Protein AF-A0A7T7DC39-F1 (afdb_monomer)

Foldseek 3Di:
DQKDKDKDFAADCVVPPPDDPDDDPDDRGPGMDMAIGNDPQVRQQVRQCVRDVPGNGPDPVD

Structure (mmCIF, N/CA/C/O backbone):
data_AF-A0A7T7DC39-F1
#
_entry.id   AF-A0A7T7DC39-F1
#
loop_
_atom_site.group_PDB
_atom_site.id
_atom_site.type_symbol
_atom_site.label_atom_id
_atom_site.label_alt_id
_atom_site.label_comp_id
_atom_site.label_asym_id
_atom_site.label_entity_id
_atom_site.label_seq_id
_atom_site.pdbx_PDB_ins_code
_atom_site.Cartn_x
_atom_site.Cartn_y
_atom_site.Cartn_z
_atom_site.occupancy
_atom_site.B_iso_or_equiv
_atom_site.auth_seq_id
_atom_site.auth_comp_id
_atom_site.auth_asym_id
_atom_site.auth_atom_id
_atom_site.pdbx_PDB_model_num
ATOM 1 N N . LEU A 1 1 ? -15.821 10.784 10.409 1.00 72.50 1 LEU A N 1
ATOM 2 C CA . LEU A 1 1 ? -15.061 9.542 10.162 1.00 72.50 1 LEU A CA 1
ATOM 3 C C . LEU A 1 1 ? -14.365 9.188 11.460 1.00 72.50 1 LEU A C 1
ATOM 5 O O . LEU A 1 1 ? -13.600 9.997 11.960 1.00 72.50 1 LEU A O 1
ATOM 9 N N . ASP A 1 2 ? -14.708 8.046 12.032 1.00 93.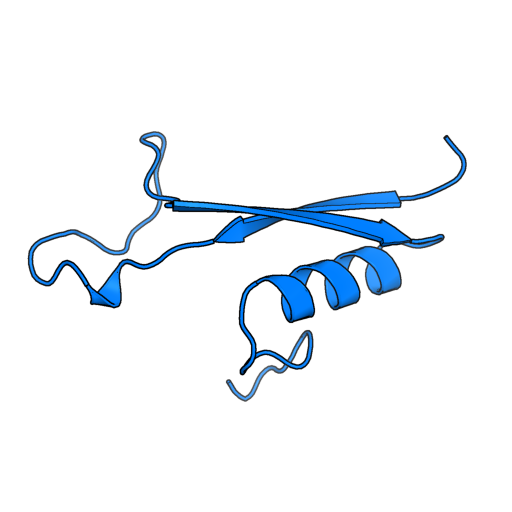25 2 ASP A N 1
ATOM 10 C CA . ASP A 1 2 ? -14.252 7.514 13.323 1.00 93.25 2 ASP A CA 1
ATOM 11 C C . ASP A 1 2 ? -13.282 6.329 13.123 1.00 93.25 2 ASP A C 1
ATOM 13 O O . ASP A 1 2 ? -13.245 5.367 13.896 1.00 93.25 2 ASP A O 1
ATOM 17 N N . TYR A 1 3 ? -12.531 6.385 12.022 1.00 96.25 3 TYR A N 1
ATOM 18 C CA . TYR A 1 3 ? -11.579 5.376 11.583 1.00 96.25 3 TYR A CA 1
ATOM 19 C C . TYR A 1 3 ? -10.435 6.022 10.793 1.00 96.25 3 TYR A C 1
ATOM 21 O O . TYR A 1 3 ? -10.593 7.082 10.184 1.00 96.25 3 TYR A O 1
ATOM 29 N N . CYS A 1 4 ? -9.281 5.363 10.801 1.00 96.94 4 CYS A N 1
ATOM 30 C CA . CYS A 1 4 ? -8.110 5.703 10.009 1.00 96.94 4 CYS A CA 1
ATOM 31 C C . CYS A 1 4 ? -8.136 4.938 8.679 1.00 96.94 4 CYS A C 1
ATOM 33 O O . CYS A 1 4 ? -8.492 3.757 8.638 1.00 96.94 4 CYS A O 1
ATOM 35 N N . VAL A 1 5 ? -7.744 5.613 7.597 1.00 97.56 5 VAL A N 1
ATOM 36 C CA . VAL A 1 5 ? -7.599 5.019 6.266 1.00 97.56 5 VAL A CA 1
ATOM 37 C C . VAL A 1 5 ? -6.164 5.210 5.801 1.00 97.56 5 VAL A C 1
ATOM 39 O O . VAL A 1 5 ? -5.663 6.333 5.788 1.00 97.56 5 VAL A O 1
ATOM 42 N N . VAL A 1 6 ? -5.512 4.122 5.401 1.00 98.00 6 VAL A N 1
ATOM 43 C CA . VAL A 1 6 ? -4.132 4.131 4.909 1.00 98.00 6 VAL A CA 1
ATOM 44 C C . VAL A 1 6 ? -4.119 3.655 3.464 1.00 98.00 6 VAL A C 1
ATOM 46 O O . VAL A 1 6 ? -4.665 2.599 3.151 1.00 98.00 6 VAL A O 1
ATOM 49 N N . LYS A 1 7 ? -3.479 4.438 2.592 1.00 97.81 7 LYS A N 1
ATOM 50 C CA . LYS A 1 7 ? -3.208 4.085 1.196 1.00 97.81 7 LYS A CA 1
ATOM 51 C C . LYS A 1 7 ? -1.723 3.774 1.033 1.00 97.81 7 LYS A C 1
ATOM 53 O O . LYS A 1 7 ? -0.897 4.608 1.402 1.00 97.81 7 LYS A O 1
ATOM 58 N N . ILE A 1 8 ? -1.389 2.640 0.418 1.00 96.62 8 ILE A N 1
ATOM 59 C CA . ILE A 1 8 ? -0.006 2.294 0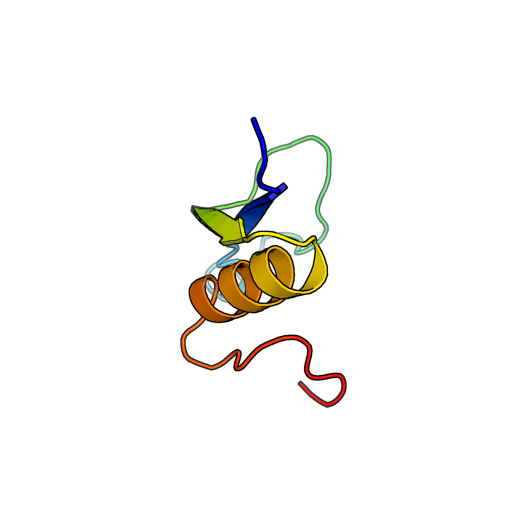.061 1.00 96.62 8 ILE A CA 1
ATOM 60 C C . ILE A 1 8 ? 0.078 1.979 -1.442 1.00 96.62 8 ILE A C 1
ATOM 62 O O . ILE A 1 8 ? -0.697 1.162 -1.940 1.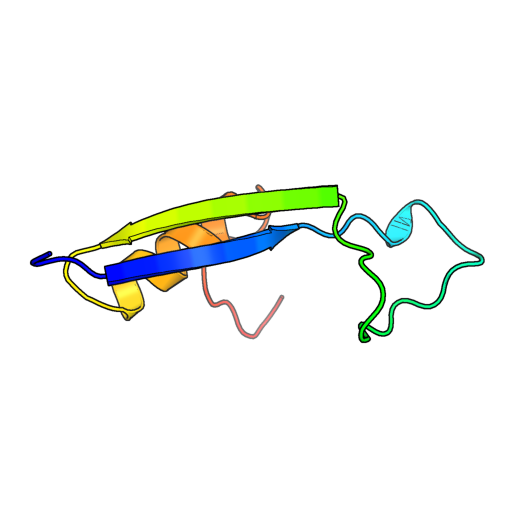00 96.62 8 ILE A O 1
ATOM 66 N N . PRO A 1 9 ? 0.974 2.630 -2.202 1.00 96.88 9 PRO A N 1
ATOM 67 C CA . PRO A 1 9 ? 1.214 2.283 -3.602 1.00 96.88 9 PRO A CA 1
ATOM 68 C C . PRO A 1 9 ? 1.956 0.943 -3.745 1.00 96.88 9 PRO A C 1
ATOM 70 O O . PRO A 1 9 ? 2.817 0.597 -2.940 1.00 96.88 9 PRO A O 1
ATOM 73 N N . ARG A 1 10 ? 1.664 0.217 -4.827 1.00 95.06 10 ARG A N 1
ATOM 74 C CA . ARG A 1 10 ? 2.374 -0.997 -5.251 1.00 95.06 10 ARG A CA 1
ATOM 75 C C . ARG A 1 10 ? 3.346 -0.663 -6.377 1.00 95.06 10 ARG A C 1
ATOM 77 O O . ARG A 1 10 ? 2.973 0.000 -7.348 1.00 95.06 10 ARG A O 1
ATOM 84 N N . TRP A 1 11 ? 4.566 -1.183 -6.290 1.00 94.75 11 TRP A N 1
ATOM 85 C CA . TRP A 1 11 ? 5.582 -1.072 -7.336 1.00 94.75 11 TRP A CA 1
ATOM 86 C C . TRP A 1 11 ? 5.993 -2.445 -7.849 1.00 94.75 11 TRP A C 1
ATOM 88 O O . TRP A 1 11 ? 6.067 -3.402 -7.087 1.00 94.75 11 TRP A O 1
ATOM 98 N N . ASP A 1 12 ? 6.297 -2.518 -9.140 1.00 93.31 12 ASP A N 1
ATOM 99 C CA . ASP A 1 12 ? 6.770 -3.736 -9.802 1.00 93.31 12 ASP A CA 1
ATOM 100 C C . ASP A 1 12 ? 7.989 -3.414 -10.681 1.00 93.31 12 ASP A C 1
ATOM 102 O O . ASP A 1 12 ? 8.030 -3.638 -11.890 1.00 93.31 12 ASP A O 1
ATOM 106 N N . LEU A 1 13 ? 8.975 -2.753 -10.066 1.00 91.44 13 LEU A N 1
ATOM 107 C CA . LEU A 1 13 ? 10.142 -2.197 -10.763 1.00 91.44 13 LEU A CA 1
ATOM 108 C C . LEU A 1 13 ? 11.150 -3.279 -11.167 1.00 91.44 13 LEU A C 1
ATOM 110 O O . LEU A 1 13 ? 11.923 -3.066 -12.097 1.00 91.44 13 LEU A O 1
ATOM 114 N N . ALA A 1 14 ? 11.097 -4.453 -10.528 1.00 90.25 14 ALA A N 1
ATOM 115 C CA . ALA A 1 14 ? 11.929 -5.608 -10.863 1.00 90.25 14 ALA A CA 1
ATOM 116 C C . ALA A 1 14 ? 11.699 -6.114 -12.299 1.00 90.25 14 ALA A C 1
ATOM 118 O O . ALA A 1 14 ? 12.604 -6.682 -12.902 1.00 90.25 14 ALA A O 1
ATOM 119 N N . LYS A 1 15 ? 10.524 -5.852 -12.890 1.00 91.00 15 LYS A N 1
ATOM 120 C CA . LYS A 1 15 ? 10.246 -6.171 -14.300 1.00 91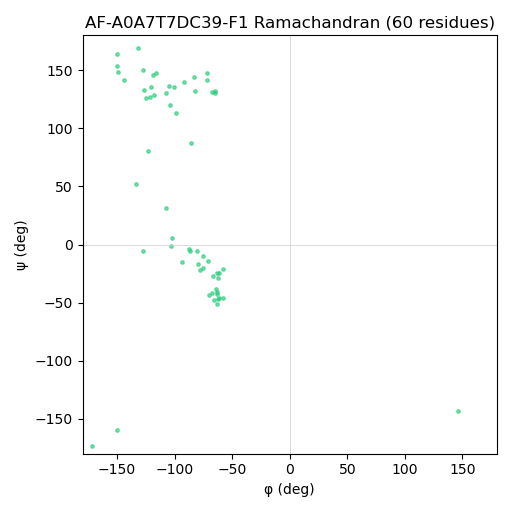.00 15 LYS A CA 1
ATOM 121 C C . LYS A 1 15 ? 11.002 -5.277 -15.292 1.00 91.00 15 LYS A C 1
ATOM 123 O O . LYS A 1 15 ? 11.071 -5.607 -16.474 1.00 91.00 15 LYS A O 1
ATOM 128 N N . PHE A 1 16 ? 11.576 -4.155 -14.847 1.00 92.75 16 PHE A N 1
ATOM 129 C CA . PHE A 1 16 ? 12.136 -3.120 -15.717 1.00 92.75 16 PHE A CA 1
ATOM 130 C C . PHE A 1 16 ? 13.616 -2.833 -15.416 1.00 92.75 16 PHE A C 1
ATOM 132 O O . PHE A 1 16 ? 13.966 -1.819 -14.817 1.00 92.75 16 PHE A O 1
ATOM 139 N N . ASN A 1 17 ? 14.513 -3.675 -15.937 1.00 90.00 17 ASN A N 1
ATOM 140 C CA . ASN A 1 17 ? 15.965 -3.619 -15.676 1.00 90.00 17 ASN A CA 1
ATOM 141 C C . ASN A 1 17 ? 16.669 -2.295 -16.039 1.00 90.00 17 ASN A C 1
ATOM 143 O O . ASN A 1 17 ? 17.762 -2.026 -15.550 1.00 90.00 17 ASN A O 1
ATOM 147 N N . ARG A 1 18 ? 16.088 -1.477 -16.928 1.00 92.94 18 ARG A N 1
ATOM 148 C CA . ARG A 1 18 ? 16.667 -0.191 -17.372 1.00 92.94 18 ARG A CA 1
ATOM 149 C C . ARG A 1 18 ? 16.020 1.029 -16.714 1.00 92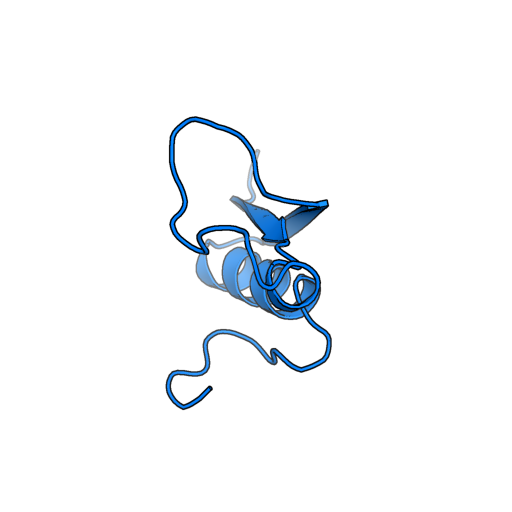.94 18 ARG A C 1
ATOM 151 O O . ARG A 1 18 ? 16.316 2.158 -17.099 1.00 92.94 18 ARG A O 1
ATOM 158 N N . VAL A 1 19 ? 15.121 0.823 -15.754 1.00 90.12 19 VAL A N 1
ATOM 159 C CA . VAL A 1 19 ? 14.396 1.900 -15.077 1.00 90.12 19 VAL A CA 1
ATOM 160 C C . VAL A 1 19 ? 14.972 2.104 -13.681 1.00 90.12 19 VAL A C 1
ATOM 162 O O . VAL A 1 19 ? 15.232 1.161 -12.943 1.00 90.12 19 VAL A O 1
ATOM 165 N N . SER A 1 20 ? 15.162 3.366 -13.298 1.00 91.00 20 SER A N 1
ATOM 166 C CA . SER A 1 20 ? 15.585 3.712 -11.941 1.00 91.00 20 SER A CA 1
ATOM 167 C C . SER A 1 20 ? 14.509 3.335 -10.922 1.00 91.00 20 SER A C 1
ATOM 169 O O . SER A 1 20 ? 13.351 3.737 -11.069 1.00 91.00 20 SER A O 1
ATOM 171 N N . THR A 1 21 ? 14.909 2.658 -9.847 1.00 92.56 21 THR A N 1
ATOM 172 C CA . THR A 1 21 ? 14.030 2.301 -8.724 1.00 92.56 21 THR A CA 1
ATOM 173 C C . THR A 1 21 ? 13.711 3.476 -7.795 1.00 92.56 21 THR A C 1
ATOM 175 O O . THR A 1 21 ? 12.825 3.372 -6.953 1.00 92.56 21 THR A O 1
ATOM 178 N N . LYS A 1 22 ? 14.386 4.626 -7.954 1.00 94.00 22 LYS A N 1
ATOM 179 C CA . LYS A 1 22 ? 14.147 5.817 -7.124 1.00 94.00 22 LYS A CA 1
ATOM 180 C C . LYS A 1 22 ? 12.766 6.411 -7.396 1.00 94.00 22 LYS A C 1
ATOM 182 O O . LYS A 1 22 ? 12.422 6.658 -8.554 1.00 94.00 22 LYS A O 1
ATOM 187 N N . ILE A 1 23 ? 12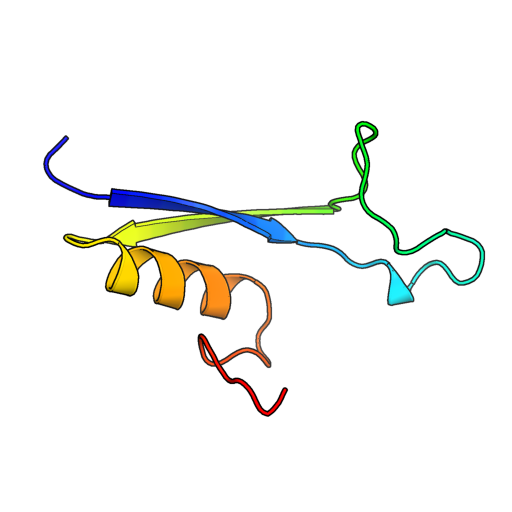.002 6.693 -6.348 1.00 94.19 23 ILE A N 1
ATOM 188 C CA . ILE A 1 23 ? 10.703 7.369 -6.452 1.00 94.19 23 ILE A CA 1
ATOM 189 C C . ILE A 1 23 ? 10.913 8.889 -6.516 1.00 94.19 23 ILE A C 1
ATOM 191 O O . ILE A 1 23 ? 11.838 9.420 -5.907 1.00 94.19 23 ILE A O 1
ATOM 195 N N . GLY A 1 24 ? 10.077 9.581 -7.289 1.00 94.75 24 GLY A N 1
ATOM 196 C CA . GLY A 1 24 ? 10.110 11.034 -7.458 1.00 94.75 24 GLY A CA 1
ATOM 197 C C . GLY A 1 24 ? 8.713 11.578 -7.752 1.00 94.75 24 GLY A C 1
ATOM 198 O O . GLY A 1 24 ? 7.723 10.902 -7.489 1.00 94.75 24 GLY A O 1
ATOM 199 N N . SER A 1 25 ? 8.625 12.780 -8.326 1.00 95.69 25 SER A N 1
ATOM 200 C CA . SER A 1 25 ? 7.341 13.410 -8.679 1.00 95.69 25 SER A CA 1
ATOM 201 C C . SER A 1 25 ? 6.579 12.676 -9.786 1.00 95.69 25 SER A C 1
ATOM 203 O O . SER A 1 25 ? 5.355 12.750 -9.843 1.00 95.69 25 SER A O 1
ATOM 205 N N . SER A 1 26 ? 7.294 11.965 -10.662 1.00 95.12 26 SER A N 1
ATOM 206 C CA . SER A 1 26 ? 6.687 11.155 -11.717 1.00 95.12 26 SER A CA 1
ATOM 207 C C . SER A 1 26 ? 6.240 9.795 -11.181 1.00 95.12 26 SER A C 1
ATOM 209 O O . SER A 1 26 ? 7.003 9.098 -10.503 1.00 95.12 26 SER A O 1
ATOM 211 N N . MET A 1 27 ? 5.001 9.418 -11.503 1.00 96.06 27 MET A N 1
ATOM 212 C CA . MET A 1 27 ? 4.379 8.179 -11.049 1.00 96.06 27 MET A CA 1
ATOM 213 C C . MET A 1 27 ? 5.102 6.955 -11.624 1.00 96.06 27 MET A C 1
ATOM 215 O O . MET A 1 27 ? 5.337 6.854 -12.826 1.00 96.06 27 MET A O 1
ATOM 219 N N . LYS A 1 28 ? 5.434 6.008 -10.742 1.00 95.25 28 LYS A N 1
ATOM 220 C CA . LYS A 1 28 ? 6.023 4.700 -11.088 1.00 95.25 28 LYS A CA 1
ATOM 221 C C . LYS A 1 28 ? 5.266 3.512 -10.493 1.00 95.25 28 LYS A C 1
ATOM 223 O O . LYS A 1 28 ? 5.638 2.366 -10.725 1.00 95.25 28 LYS A O 1
ATOM 228 N N . SER A 1 29 ? 4.269 3.777 -9.655 1.00 94.88 29 SER A N 1
ATOM 229 C CA . SER A 1 29 ? 3.435 2.747 -9.042 1.00 94.88 29 SER A CA 1
ATOM 230 C C . SER A 1 29 ? 2.512 2.129 -10.086 1.00 94.88 29 SER A C 1
ATOM 232 O O . SER A 1 29 ? 1.971 2.842 -10.928 1.00 94.88 29 SER A O 1
ATOM 234 N N . VAL A 1 30 ? 2.309 0.820 -9.998 1.00 95.81 30 VAL A N 1
ATOM 235 C CA . VAL A 1 30 ? 1.427 0.056 -10.896 1.00 95.81 30 VAL A CA 1
ATOM 236 C C . VAL A 1 30 ? 0.012 -0.098 -10.337 1.00 95.81 30 VAL A C 1
ATOM 238 O O . VAL A 1 30 ? -0.905 -0.454 -11.066 1.00 95.81 30 VAL A O 1
ATOM 241 N N . GLY A 1 31 ? -0.168 0.181 -9.047 1.00 96.06 31 GLY A N 1
ATOM 242 C CA . GLY A 1 31 ? -1.452 0.107 -8.366 1.00 96.06 31 GLY A CA 1
ATOM 243 C C . GLY A 1 31 ? -1.370 0.673 -6.956 1.00 96.06 31 GLY A C 1
ATOM 244 O O . GLY A 1 31 ? -0.342 1.220 -6.544 1.00 96.06 31 GLY A O 1
ATOM 245 N N . GLU A 1 32 ? -2.455 0.524 -6.210 1.00 97.38 32 GLU A N 1
ATOM 246 C CA . GLU A 1 32 ? -2.577 0.991 -4.835 1.00 97.38 32 GLU A CA 1
ATOM 247 C C . GLU A 1 32 ? -3.502 0.090 -4.028 1.00 97.38 32 GLU A C 1
ATOM 249 O O . GLU A 1 32 ? -4.452 -0.480 -4.560 1.00 97.38 32 GLU A O 1
ATOM 254 N N . VAL A 1 33 ? -3.215 -0.012 -2.734 1.00 97.12 33 VAL A N 1
ATOM 255 C CA . VAL A 1 33 ? -4.067 -0.685 -1.757 1.00 97.12 33 VAL A CA 1
ATOM 256 C C . VAL A 1 33 ? -4.562 0.323 -0.736 1.00 97.12 33 VAL A C 1
ATOM 258 O O . VAL A 1 33 ? -3.864 1.285 -0.405 1.00 97.12 33 VAL A O 1
ATOM 261 N N . MET A 1 34 ? -5.770 0.097 -0.231 1.00 97.69 34 MET A N 1
ATOM 262 C CA . MET A 1 34 ? -6.379 0.895 0.824 1.00 97.69 34 MET A CA 1
ATOM 263 C C . MET A 1 34 ? -6.814 -0.031 1.955 1.00 97.69 34 MET A C 1
ATOM 265 O O . MET A 1 34 ? -7.473 -1.040 1.713 1.00 97.69 34 MET A O 1
ATOM 269 N N . ALA A 1 35 ? -6.490 0.338 3.191 1.00 97.62 35 ALA A N 1
ATOM 270 C CA . ALA A 1 35 ? -6.955 -0.359 4.381 1.00 97.62 35 ALA A CA 1
ATOM 271 C C . ALA A 1 35 ? -7.604 0.604 5.374 1.00 97.62 35 ALA A C 1
ATOM 273 O O . ALA A 1 35 ? -7.236 1.775 5.466 1.00 97.62 35 ALA A O 1
ATOM 274 N N . ILE A 1 36 ? -8.562 0.074 6.132 1.00 97.75 36 ILE A N 1
ATOM 275 C CA . ILE A 1 36 ? -9.334 0.803 7.136 1.00 97.75 36 ILE A CA 1
ATOM 276 C C . ILE A 1 36 ? -9.124 0.137 8.503 1.00 97.75 36 ILE A C 1
ATOM 278 O O . ILE A 1 36 ? -9.162 -1.097 8.622 1.00 97.75 36 ILE A O 1
ATOM 282 N N . GLY A 1 37 ? -8.910 0.953 9.532 1.00 97.38 37 GLY A N 1
ATOM 283 C CA . GLY A 1 37 ? -8.724 0.518 10.917 1.00 97.38 37 GLY A CA 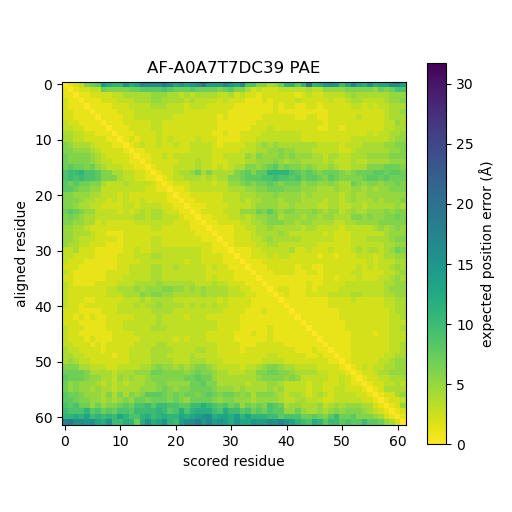1
ATOM 284 C C . GLY A 1 37 ? -9.222 1.559 11.915 1.00 97.38 37 GLY A C 1
ATOM 285 O O . GLY A 1 37 ? -9.448 2.714 11.565 1.00 97.38 37 GLY A O 1
ATO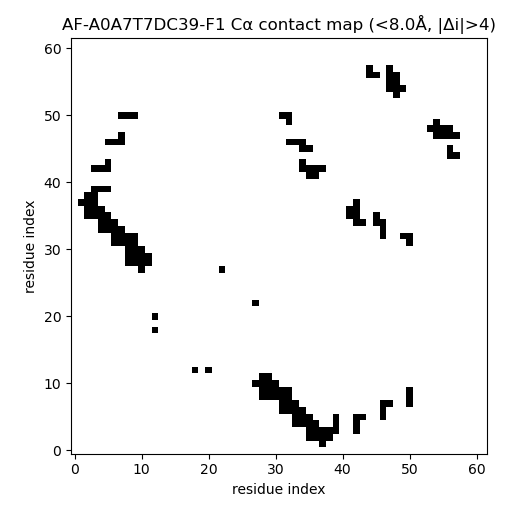M 286 N N . ARG A 1 38 ? -9.416 1.160 13.171 1.00 97.31 38 ARG A N 1
ATOM 287 C CA . ARG A 1 38 ? -9.809 2.075 14.256 1.00 97.31 38 ARG A CA 1
ATOM 288 C C . ARG A 1 38 ? -8.629 2.895 14.778 1.00 97.31 38 ARG A C 1
ATOM 290 O O . ARG A 1 38 ? -8.840 3.972 15.325 1.00 97.31 38 ARG A O 1
ATOM 297 N N . ASN A 1 39 ? -7.407 2.418 14.560 1.00 96.31 39 ASN A N 1
ATOM 298 C CA . ASN A 1 39 ? -6.158 3.127 14.825 1.00 96.31 39 ASN A CA 1
ATOM 299 C C . ASN A 1 39 ? -5.213 3.035 13.613 1.00 96.31 39 ASN A C 1
ATOM 301 O O . ASN A 1 39 ? -5.483 2.317 12.642 1.00 96.31 39 ASN A O 1
ATOM 305 N N . PHE A 1 40 ? -4.137 3.823 13.642 1.00 95.88 40 PHE A N 1
ATOM 306 C CA . PHE A 1 40 ? -3.200 3.927 12.526 1.00 95.88 40 PHE A CA 1
ATOM 307 C C . PHE A 1 40 ? -2.424 2.625 12.322 1.00 95.88 40 PHE A C 1
ATOM 309 O O . PHE A 1 40 ? -2.273 2.171 11.194 1.00 95.88 40 PHE A O 1
ATOM 316 N N . GLU A 1 41 ? -1.984 1.994 13.404 1.00 96.25 41 GLU A N 1
ATOM 317 C CA . GLU A 1 41 ? -1.167 0.785 13.412 1.00 96.25 41 GLU A CA 1
ATOM 318 C C . GLU A 1 41 ? -1.907 -0.400 12.780 1.00 96.25 41 GLU A C 1
ATOM 320 O O . GLU A 1 41 ? -1.339 -1.138 11.974 1.00 96.25 41 GLU A O 1
ATOM 325 N N . GLU A 1 42 ? -3.196 -0.556 13.090 1.00 96.56 42 GLU A N 1
ATOM 326 C CA . GLU A 1 42 ? -4.068 -1.560 12.486 1.00 96.56 42 GLU A CA 1
ATOM 327 C C . GLU A 1 42 ? -4.227 -1.321 10.981 1.00 96.56 42 GLU A C 1
ATOM 329 O O . GLU A 1 42 ? -4.031 -2.244 10.183 1.00 96.56 42 GLU A O 1
ATOM 334 N N . ALA A 1 43 ? -4.578 -0.093 10.584 1.00 97.19 43 ALA A N 1
ATOM 335 C CA . ALA A 1 43 ? -4.769 0.256 9.179 1.00 97.19 43 ALA A CA 1
ATOM 336 C C . ALA A 1 43 ? -3.461 0.102 8.383 1.00 97.19 43 ALA A C 1
ATOM 338 O O . ALA A 1 43 ? -3.466 -0.445 7.282 1.00 97.19 43 ALA A O 1
ATOM 339 N N . PHE A 1 44 ? -2.332 0.507 8.962 1.00 96.31 44 PHE A N 1
ATOM 340 C CA . PHE A 1 44 ? -1.010 0.418 8.354 1.00 96.31 44 PHE A CA 1
ATOM 341 C C . PHE A 1 44 ? -0.558 -1.032 8.161 1.00 96.31 44 PHE A C 1
ATOM 343 O O . PHE A 1 44 ? -0.166 -1.408 7.058 1.00 96.31 44 PHE A O 1
ATOM 350 N N . GLN A 1 45 ? -0.686 -1.883 9.185 1.00 95.81 45 GLN A N 1
ATOM 351 C CA . GLN A 1 45 ? -0.339 -3.301 9.061 1.00 95.81 45 GLN A CA 1
ATOM 352 C C . GLN A 1 45 ? -1.235 -4.045 8.064 1.00 95.81 45 GLN A C 1
ATOM 354 O O . GLN A 1 45 ? -0.750 -4.901 7.324 1.00 95.81 45 GLN A O 1
ATOM 359 N N . LYS A 1 46 ? -2.535 -3.723 8.022 1.00 96.31 46 LYS A N 1
ATOM 360 C CA . LYS A 1 46 ? -3.455 -4.262 7.009 1.00 96.31 46 LYS A CA 1
ATOM 361 C C . LYS A 1 46 ? -3.034 -3.842 5.602 1.00 96.31 46 LYS A C 1
ATOM 363 O O . LYS A 1 46 ? -2.969 -4.698 4.727 1.00 96.31 46 LYS A O 1
ATOM 368 N N . ALA A 1 47 ? -2.723 -2.561 5.399 1.00 96.62 47 ALA A N 1
ATOM 369 C CA . ALA A 1 47 ? -2.287 -2.062 4.102 1.00 96.62 47 ALA A CA 1
ATOM 370 C C . ALA A 1 47 ? -0.982 -2.733 3.655 1.00 96.62 47 ALA A C 1
ATOM 372 O O . ALA A 1 47 ? -0.923 -3.201 2.527 1.00 96.62 47 ALA A O 1
ATOM 373 N N . LEU A 1 48 ? 0.021 -2.857 4.534 1.00 95.25 48 LEU A N 1
ATOM 374 C CA . LEU A 1 48 ? 1.296 -3.511 4.209 1.00 95.25 48 LEU A CA 1
ATOM 375 C C . LEU A 1 48 ? 1.112 -4.958 3.744 1.00 95.25 48 LEU A C 1
ATOM 377 O O . LEU A 1 48 ? 1.649 -5.329 2.704 1.00 95.25 48 LEU A O 1
ATOM 381 N N . ARG A 1 49 ? 0.293 -5.742 4.455 1.00 94.94 49 ARG A N 1
ATOM 382 C CA . ARG A 1 49 ? -0.032 -7.123 4.059 1.00 94.94 49 ARG A CA 1
ATOM 383 C C . ARG A 1 49 ? -0.745 -7.235 2.717 1.00 94.94 49 ARG A C 1
ATOM 385 O O . ARG A 1 49 ? -0.646 -8.253 2.051 1.00 94.94 49 ARG A O 1
ATOM 392 N N . MET A 1 50 ? -1.503 -6.213 2.332 1.00 94.69 50 MET A N 1
ATOM 393 C CA . MET A 1 50 ? -2.213 -6.207 1.053 1.00 94.69 50 MET A CA 1
ATOM 394 C C . MET A 1 50 ? -1.303 -5.835 -0.124 1.00 94.69 50 MET A C 1
ATOM 396 O O . MET A 1 50 ? -1.681 -6.079 -1.266 1.00 94.69 50 MET A O 1
ATOM 400 N N . VAL A 1 51 ? -0.127 -5.240 0.121 1.00 94.00 51 VAL A N 1
ATOM 401 C CA . VAL A 1 51 ? 0.793 -4.839 -0.954 1.00 94.00 51 VAL A CA 1
ATOM 402 C C . VAL A 1 51 ? 1.424 -6.055 -1.623 1.00 94.00 51 VAL A C 1
ATOM 404 O O . VAL A 1 51 ? 1.541 -6.053 -2.845 1.00 94.00 51 VAL A O 1
ATOM 407 N N . ASP A 1 52 ? 1.865 -7.058 -0.864 1.00 89.62 52 ASP A N 1
ATOM 408 C CA . ASP A 1 52 ? 2.518 -8.272 -1.373 1.00 89.62 52 ASP A CA 1
ATOM 409 C C . ASP A 1 52 ? 2.118 -9.484 -0.532 1.00 89.62 52 ASP A C 1
ATOM 411 O O . ASP A 1 52 ? 2.076 -9.386 0.691 1.00 89.62 52 ASP A O 1
ATOM 415 N N . GLU A 1 53 ? 1.915 -10.634 -1.170 1.00 87.75 53 GLU A N 1
ATOM 416 C CA . GLU A 1 53 ? 1.618 -11.896 -0.480 1.00 87.75 53 GLU A CA 1
ATOM 417 C C . GLU A 1 53 ? 2.765 -12.357 0.436 1.00 87.75 53 GLU A C 1
ATOM 419 O O . GLU A 1 53 ? 2.529 -13.068 1.409 1.00 87.75 53 GLU A O 1
ATOM 424 N N . ASN A 1 54 ? 4.002 -11.926 0.166 1.00 88.81 54 ASN A N 1
ATOM 425 C CA . ASN A 1 54 ? 5.177 -12.247 0.980 1.00 88.81 54 ASN A CA 1
ATOM 426 C C . ASN A 1 54 ? 5.385 -11.281 2.159 1.00 88.81 54 ASN A C 1
ATOM 428 O O . ASN A 1 54 ? 6.282 -11.492 2.974 1.00 88.81 54 ASN A O 1
ATOM 432 N N . VAL A 1 55 ? 4.587 -10.213 2.264 1.00 89.06 55 VAL A N 1
ATOM 433 C CA . VAL A 1 55 ? 4.697 -9.220 3.339 1.00 89.06 55 VAL A CA 1
ATOM 434 C C . VAL A 1 55 ? 3.652 -9.528 4.409 1.00 89.06 55 VAL A C 1
ATOM 436 O O . VAL A 1 55 ? 2.457 -9.366 4.199 1.00 89.06 55 VAL A O 1
ATOM 439 N N . ASN A 1 56 ? 4.094 -9.918 5.607 1.00 90.38 56 ASN A N 1
ATOM 440 C CA . ASN A 1 56 ? 3.194 -10.226 6.732 1.00 90.38 56 ASN A CA 1
ATOM 441 C C . ASN A 1 56 ? 2.827 -9.001 7.598 1.00 90.38 56 ASN A C 1
ATOM 443 O O . ASN A 1 56 ? 1.986 -9.081 8.501 1.00 90.38 56 ASN A O 1
ATOM 447 N N . GLY A 1 57 ? 3.406 -7.837 7.309 1.00 89.56 57 GLY A N 1
ATOM 448 C CA . GLY A 1 57 ? 3.202 -6.603 8.058 1.00 89.56 57 GLY A CA 1
ATOM 449 C C . GLY A 1 57 ? 4.476 -5.770 8.070 1.00 89.56 57 GLY A C 1
ATOM 450 O O . GLY A 1 57 ? 5.197 -5.726 7.079 1.00 89.56 57 GLY A O 1
ATOM 451 N N . PHE A 1 58 ? 4.746 -5.104 9.191 1.00 88.12 58 PHE A N 1
ATOM 452 C CA . PHE A 1 58 ? 5.997 -4.377 9.391 1.00 88.12 58 PHE A CA 1
ATOM 453 C C . PHE A 1 58 ? 7.069 -5.337 9.927 1.00 88.12 58 PHE A C 1
ATOM 455 O O . PHE A 1 58 ? 7.204 -5.502 11.138 1.00 88.12 58 PHE A O 1
ATOM 462 N N . ASP A 1 59 ? 7.776 -6.007 9.016 1.00 86.94 59 ASP A N 1
ATOM 463 C CA . ASP A 1 59 ? 8.893 -6.903 9.328 1.00 86.94 59 ASP A CA 1
ATOM 464 C C . ASP A 1 59 ? 10.222 -6.197 9.001 1.00 86.94 59 ASP A C 1
ATOM 466 O O . ASP A 1 59 ? 10.409 -5.792 7.855 1.00 86.94 59 ASP A O 1
ATOM 470 N N . PRO A 1 60 ? 11.130 -5.994 9.975 1.00 82.00 60 PRO A N 1
ATOM 471 C CA . PRO A 1 60 ? 12.411 -5.330 9.741 1.00 82.00 60 PRO A CA 1
ATOM 472 C C . PRO A 1 60 ? 13.487 -6.243 9.128 1.00 82.00 60 PRO A C 1
ATOM 474 O O . PRO A 1 60 ? 14.587 -5.763 8.853 1.00 82.00 60 PRO A O 1
ATOM 477 N N . TYR A 1 61 ? 13.220 -7.545 8.980 1.00 76.69 61 TYR A N 1
ATOM 478 C CA . TYR A 1 61 ? 14.179 -8.535 8.476 1.00 76.69 61 TYR A CA 1
ATOM 479 C C . TYR A 1 61 ? 13.936 -8.942 7.013 1.00 76.69 61 TYR A C 1
ATOM 481 O O . TYR A 1 61 ? 14.705 -9.740 6.473 1.00 76.69 61 TYR A O 1
ATOM 489 N N . ILE A 1 62 ? 12.893 -8.386 6.388 1.00 64.38 62 ILE A N 1
ATOM 490 C CA . ILE A 1 62 ? 12.588 -8.447 4.950 1.00 64.38 62 ILE A CA 1
ATOM 491 C C . ILE A 1 62 ? 12.965 -7.101 4.326 1.00 64.38 62 ILE A C 1
ATOM 49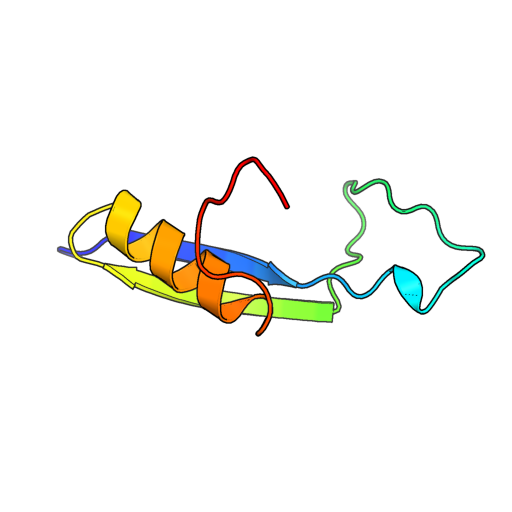3 O O . ILE A 1 62 ? 13.574 -7.112 3.232 1.00 64.38 62 ILE A O 1
#

Secondary structure (DSSP, 8-state):
--SEEEEEEE--GGG-TTS-----SS---SEEEEEEESSHHHHHHHHHHHH-TT--SS-TT-

pLDDT: mean 92.98, std 6.03, range [64.38, 98.0]

Organism: NCBI:txid1546306

Solvent-accessible surface area (backbone atoms only — not comparable to full-atom values): 3989 Å² total; per-residue (Å²): 132,90,56,34,76,31,75,44,76,30,72,67,60,87,81,38,91,90,55,79,85,76,86,67,94,65,90,73,59,81,47,71,37,75,21,73,22,80,42,62,68,57,4,47,35,51,22,44,32,66,64,36,92,88,35,92,33,94,60,94,90,117

Nearest PDB structures (foldseek):
  1m6v-assembly1_G  TM=9.445E-01  e=3.148E-04  Escherichia coli
  1bxr-assembly1_A  TM=9.395E-01  e=5.320E-04  Escherichia coli
  1jdb-assembly1_B  TM=9.415E-01  e=5.681E-04  Escherichia coli
  1a9x-assembly1_A  TM=9.419E-01  e=6.066E-04  Escherichia coli
  4lmx-assembly2_E  TM=3.894E-01  e=8.196E+00  Hemiselmis andersenii

Mean predicted aligned error: 3.6 Å

Radius of gyration: 13.49 Å; Cα contacts (8 Å, |Δi|>4): 83; chains: 1; bounding box: 32×26×32 Å

Sequence (62 aa):
LDYCVVKIPRWDLAKFNRVSTKIGSSMKSVGEVMAIGRNFEEAFQKALRMVDENVNGFDPYI